Protein AF-A0A414LAX0-F1 (afdb_monomer_lite)

Foldseek 3Di:
DCDPLNVVLLVLQVCQAVQQDCPCVVVCVVPQVSQLLSLVLCVVLQQKDAQDPVPSSGSNRIHGNDDQQQAFQLSSCVSSVVDPVLQDQQDVVCCVVVVVVSVVSVVVSVVVSVVRNNHTSVNVD

Secondary structure (DSSP, 8-state):
---HHHHHHHHHHHHHHTT--GGGHHHHHTTHHHHHHHHHHHHHTTSEEES-SS-TTSGGGEEESS-GGG-BHHHHHHHHT---TTSSPPPHHHHHHHHHHHHHHHHHHHHHHHHHHHSBGGGG-

Structure (mmCIF, N/CA/C/O backbone):
data_AF-A0A414LAX0-F1
#
_entry.id   AF-A0A414LAX0-F1
#
loop_
_atom_site.group_PDB
_atom_site.id
_atom_site.type_symbol
_atom_site.label_atom_id
_atom_site.label_alt_id
_atom_site.label_comp_id
_atom_site.label_asym_id
_atom_site.label_entity_id
_atom_site.label_seq_id
_atom_site.pdbx_PDB_ins_code
_atom_site.Cartn_x
_atom_site.Cartn_y
_atom_site.Cartn_z
_atom_site.occupancy
_atom_site.B_iso_or_equiv
_atom_site.auth_seq_id
_atom_site.auth_comp_id
_atom_site.auth_asym_id
_atom_site.auth_atom_id
_atom_site.pdbx_PDB_model_num
ATOM 1 N N . MET A 1 1 ? 10.588 -7.550 -1.749 1.00 58.69 1 MET A N 1
ATOM 2 C CA . MET A 1 1 ? 10.995 -8.186 -0.475 1.00 58.69 1 MET A CA 1
ATOM 3 C C . MET A 1 1 ? 10.097 -7.607 0.605 1.00 58.69 1 MET A C 1
ATOM 5 O O . MET A 1 1 ? 9.865 -6.411 0.537 1.00 58.69 1 MET A O 1
ATOM 9 N N . LEU A 1 2 ? 9.549 -8.405 1.529 1.00 70.69 2 LEU A N 1
ATOM 10 C CA . LEU A 1 2 ? 8.736 -7.898 2.648 1.00 70.69 2 LEU A CA 1
ATOM 11 C C . LEU A 1 2 ? 9.648 -7.145 3.622 1.00 70.69 2 LEU A C 1
ATOM 13 O O . LEU A 1 2 ? 10.198 -7.739 4.546 1.00 70.69 2 LEU A O 1
ATOM 17 N N . THR A 1 3 ? 9.890 -5.865 3.359 1.00 83.75 3 THR A N 1
ATOM 18 C CA . THR A 1 3 ? 10.693 -5.020 4.245 1.00 83.75 3 THR A CA 1
ATOM 19 C C . THR A 1 3 ? 9.973 -4.826 5.584 1.00 83.75 3 THR A C 1
ATOM 21 O O . THR A 1 3 ? 8.758 -5.046 5.669 1.00 83.75 3 THR A O 1
ATOM 24 N N . PRO A 1 4 ? 10.678 -4.347 6.622 1.00 83.44 4 PRO A N 1
ATOM 25 C CA . PRO A 1 4 ? 10.033 -3.963 7.871 1.00 83.44 4 PRO A CA 1
ATOM 26 C C . PRO A 1 4 ? 8.890 -2.958 7.666 1.00 83.44 4 PRO A C 1
ATOM 28 O O . PRO A 1 4 ? 7.843 -3.108 8.283 1.00 83.44 4 PRO A O 1
ATOM 31 N N . LEU A 1 5 ? 9.039 -1.993 6.748 1.00 8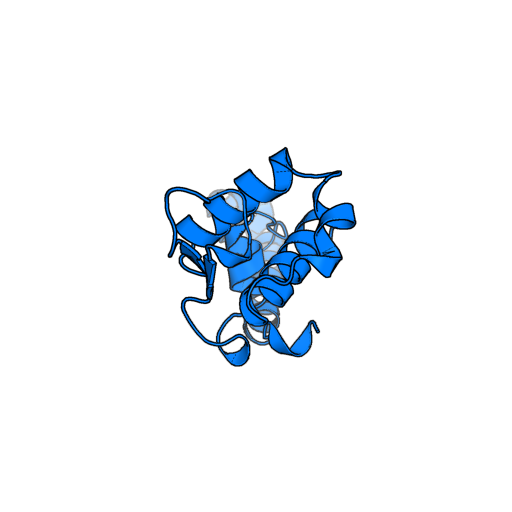5.31 5 LEU A N 1
ATOM 32 C CA . LEU A 1 5 ? 8.001 -1.000 6.456 1.00 85.31 5 LEU A CA 1
ATOM 33 C C . LEU A 1 5 ? 6.746 -1.651 5.861 1.00 85.31 5 LEU A C 1
ATOM 35 O O . LEU A 1 5 ? 5.634 -1.368 6.309 1.00 85.31 5 LEU A O 1
ATOM 39 N N . THR A 1 6 ? 6.926 -2.554 4.892 1.00 87.81 6 THR A N 1
ATOM 40 C CA . THR A 1 6 ? 5.816 -3.311 4.301 1.00 87.81 6 THR A CA 1
ATOM 41 C C . THR A 1 6 ? 5.113 -4.164 5.361 1.00 87.81 6 THR A C 1
ATOM 43 O O . THR A 1 6 ? 3.888 -4.148 5.442 1.00 87.81 6 THR A O 1
ATOM 46 N N . GLN A 1 7 ? 5.864 -4.864 6.216 1.00 86.50 7 GLN A N 1
ATOM 47 C CA . GLN A 1 7 ? 5.300 -5.677 7.303 1.00 86.50 7 GLN A CA 1
ATOM 48 C C . GLN A 1 7 ? 4.506 -4.828 8.306 1.00 86.50 7 GLN A C 1
ATOM 50 O O . GLN A 1 7 ? 3.400 -5.205 8.689 1.00 86.50 7 GLN A O 1
ATOM 55 N N . THR A 1 8 ? 5.023 -3.658 8.692 1.00 87.25 8 THR A N 1
ATOM 56 C CA . THR A 1 8 ? 4.303 -2.722 9.566 1.00 87.25 8 THR A CA 1
ATOM 57 C C . THR A 1 8 ? 3.010 -2.233 8.920 1.00 87.25 8 THR A C 1
ATOM 59 O O . THR A 1 8 ? 1.980 -2.192 9.585 1.00 87.25 8 THR A O 1
ATOM 62 N N . ALA A 1 9 ? 3.028 -1.898 7.628 1.00 90.56 9 ALA A N 1
ATOM 63 C CA . ALA A 1 9 ? 1.833 -1.445 6.921 1.00 90.56 9 ALA A CA 1
ATOM 64 C C . ALA A 1 9 ? 0.764 -2.550 6.814 1.00 90.56 9 ALA A C 1
ATOM 66 O O . ALA A 1 9 ? -0.416 -2.283 7.041 1.00 90.56 9 ALA A O 1
ATOM 67 N N . ILE A 1 10 ? 1.181 -3.794 6.545 1.00 90.69 10 ILE A N 1
ATOM 68 C CA . ILE A 1 10 ? 0.318 -4.987 6.569 1.00 90.69 10 ILE A CA 1
ATOM 69 C C . ILE A 1 10 ? -0.348 -5.122 7.945 1.00 90.69 10 ILE A C 1
ATOM 71 O O . ILE A 1 10 ? -1.570 -5.212 8.039 1.00 90.69 10 ILE A O 1
ATOM 75 N N . PHE A 1 11 ? 0.439 -5.048 9.017 1.00 88.31 11 PHE A N 1
ATOM 76 C CA . PHE A 1 11 ? -0.052 -5.180 10.386 1.00 88.31 11 PHE A CA 1
ATOM 77 C C . PHE A 1 11 ? -0.992 -4.037 10.810 1.00 88.31 11 PHE A C 1
ATOM 79 O O . PHE A 1 11 ? -1.996 -4.269 11.472 1.00 88.31 11 PHE A O 1
ATOM 86 N N . ILE A 1 12 ? -0.725 -2.797 10.388 1.00 90.38 12 ILE A N 1
ATOM 87 C CA . ILE A 1 12 ? -1.644 -1.666 10.604 1.00 90.38 12 ILE A CA 1
ATOM 88 C C . ILE A 1 12 ? -2.992 -1.926 9.923 1.00 90.38 12 ILE A C 1
ATOM 90 O O . ILE A 1 12 ? -4.040 -1.710 10.529 1.00 90.38 12 ILE A O 1
ATOM 94 N N . LEU A 1 13 ? -2.984 -2.388 8.669 1.00 92.62 13 LEU A N 1
ATOM 95 C CA . LEU A 1 13 ? -4.221 -2.669 7.942 1.00 92.62 13 LEU A CA 1
ATOM 96 C C . LEU A 1 13 ? -5.002 -3.838 8.554 1.00 92.62 13 LEU A C 1
ATOM 98 O O . LEU A 1 13 ? -6.229 -3.766 8.586 1.00 92.62 13 LEU A O 1
ATOM 102 N N . HIS A 1 14 ? -4.315 -4.864 9.069 1.00 90.94 14 HIS A N 1
ATOM 103 C CA . HIS A 1 14 ? -4.930 -5.944 9.848 1.00 90.94 14 HIS A CA 1
ATOM 104 C C . HIS A 1 14 ? -5.697 -5.398 11.049 1.00 90.94 14 HIS A C 1
ATOM 106 O O . HIS A 1 14 ? -6.877 -5.689 11.239 1.00 90.94 14 HIS A O 1
ATOM 112 N N . ASP A 1 15 ? -5.028 -4.577 11.855 1.00 89.94 15 ASP A N 1
ATOM 113 C CA . ASP A 1 15 ? -5.608 -4.070 13.087 1.00 89.94 15 ASP A CA 1
ATOM 114 C C . ASP A 1 15 ? -6.772 -3.130 12.782 1.00 89.94 15 ASP A C 1
ATOM 116 O O . ASP A 1 15 ? -7.830 -3.266 13.392 1.00 89.94 15 ASP A O 1
ATOM 120 N N . ILE A 1 16 ? -6.654 -2.261 11.771 1.00 92.38 16 ILE A N 1
ATOM 121 C CA . ILE A 1 16 ? -7.770 -1.429 11.289 1.00 92.38 16 ILE A CA 1
ATOM 122 C C . ILE A 1 16 ? -8.946 -2.297 10.809 1.00 92.38 16 ILE A C 1
ATOM 124 O O . ILE A 1 16 ? -10.098 -1.983 11.117 1.00 92.38 16 ILE A O 1
ATOM 128 N N . ALA A 1 17 ? -8.688 -3.392 10.085 1.00 91.94 17 ALA A N 1
ATOM 129 C CA . ALA A 1 17 ? -9.733 -4.316 9.637 1.00 91.94 17 ALA A CA 1
ATOM 130 C C . ALA A 1 17 ? -10.500 -4.945 10.813 1.00 91.94 17 ALA A C 1
ATOM 132 O O . ALA A 1 17 ? -11.711 -5.145 10.718 1.00 91.94 17 ALA A O 1
ATOM 133 N N . ASN A 1 18 ? -9.808 -5.184 11.929 1.00 89.12 18 ASN A N 1
ATOM 134 C CA . ASN A 1 18 ? -10.356 -5.739 13.167 1.00 89.12 18 ASN A CA 1
ATOM 135 C C . ASN A 1 18 ? -10.847 -4.671 14.169 1.00 89.12 18 ASN A C 1
ATOM 137 O O . ASN A 1 18 ? -11.144 -4.990 15.319 1.00 89.12 18 ASN A O 1
ATOM 141 N N . GLY A 1 19 ? -10.972 -3.405 13.753 1.00 85.12 19 GLY A N 1
ATOM 142 C CA . GLY A 1 19 ? -11.530 -2.324 14.578 1.00 85.12 19 GLY A CA 1
ATOM 143 C C . GLY A 1 19 ? -10.514 -1.536 15.414 1.00 85.12 19 GLY A C 1
ATOM 144 O O . GLY A 1 19 ? -10.913 -0.748 16.269 1.00 85.12 19 GLY A O 1
ATOM 145 N N . GLY A 1 20 ? -9.218 -1.713 15.161 1.00 75.69 20 GLY A N 1
ATOM 146 C CA . GLY A 1 20 ? -8.129 -0.960 15.781 1.00 75.69 20 GLY A CA 1
ATOM 147 C C . GLY A 1 20 ? -7.917 -1.317 17.248 1.00 75.69 20 GLY A C 1
ATOM 148 O O . GLY A 1 20 ? -7.841 -0.425 18.093 1.00 75.69 20 GLY A O 1
ATOM 149 N N . THR A 1 21 ? -7.871 -2.614 17.566 1.00 67.62 21 THR A N 1
ATOM 150 C CA . THR A 1 21 ? -7.764 -3.094 18.947 1.00 67.62 21 THR A CA 1
ATOM 151 C C . THR A 1 21 ? -6.479 -2.602 19.632 1.00 67.62 21 THR A C 1
ATOM 153 O O . THR A 1 21 ? -5.388 -2.762 19.085 1.00 67.62 21 THR A O 1
ATOM 156 N N . PRO A 1 22 ? -6.566 -2.061 20.860 1.00 57.59 22 PRO A N 1
ATOM 157 C CA . PRO A 1 22 ? -5.437 -1.465 21.580 1.00 57.59 22 PRO A CA 1
ATOM 158 C C . PRO A 1 22 ? -4.378 -2.470 22.082 1.00 57.59 22 PRO A C 1
ATOM 160 O O . PRO A 1 22 ? -3.387 -2.075 22.691 1.00 57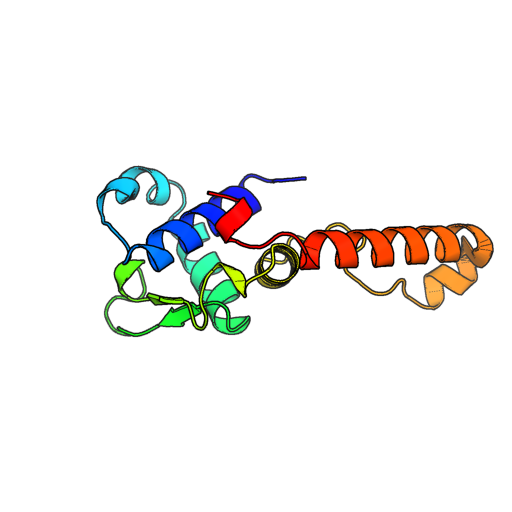.59 22 PRO A O 1
ATOM 163 N N . GLU A 1 23 ? -4.547 -3.770 21.848 1.00 56.22 23 GLU A N 1
ATOM 164 C CA . GLU A 1 23 ? -3.659 -4.806 22.396 1.00 56.22 23 GLU A CA 1
ATOM 165 C C . GLU A 1 23 ? -2.246 -4.776 21.779 1.00 56.22 23 GLU A C 1
ATOM 167 O O . GLU A 1 23 ? -1.272 -5.127 22.444 1.00 56.22 23 GLU A O 1
ATOM 172 N N . ASN A 1 24 ? -2.101 -4.230 20.565 1.00 57.03 24 ASN A N 1
ATOM 173 C CA . ASN A 1 24 ? -0.822 -4.132 19.851 1.00 57.03 24 ASN A CA 1
ATOM 174 C C . ASN A 1 24 ? -0.103 -2.775 19.997 1.00 57.03 24 ASN A C 1
ATOM 176 O O . ASN A 1 24 ? 0.978 -2.575 19.434 1.00 57.03 24 ASN A O 1
ATOM 180 N N . ILE A 1 25 ? -0.635 -1.850 20.813 1.00 55.00 25 ILE A N 1
ATOM 181 C CA . ILE A 1 25 ? -0.037 -0.529 21.116 1.00 55.00 25 ILE A CA 1
ATOM 182 C C . ILE A 1 25 ? 1.474 -0.570 21.450 1.00 55.00 25 ILE A C 1
ATOM 184 O O . ILE A 1 25 ? 2.187 0.347 21.025 1.00 55.00 25 ILE A O 1
ATOM 188 N N . PRO A 1 26 ? 2.022 -1.580 22.166 1.00 53.41 26 PRO A N 1
ATOM 189 C CA . PRO A 1 26 ? 3.455 -1.623 22.467 1.00 53.41 26 PRO A CA 1
ATOM 190 C C . PRO A 1 26 ? 4.333 -1.737 21.214 1.00 53.41 26 PRO A C 1
ATOM 192 O O . PRO A 1 26 ? 5.416 -1.155 21.177 1.00 53.41 26 PRO A O 1
ATOM 195 N N . MET A 1 27 ? 3.857 -2.440 20.180 1.00 56.78 27 MET A N 1
ATOM 196 C CA . MET A 1 27 ? 4.589 -2.655 18.929 1.00 56.78 27 MET A CA 1
ATOM 197 C C . MET A 1 27 ? 4.651 -1.369 18.089 1.00 56.78 27 MET A C 1
ATOM 199 O O . MET A 1 27 ? 5.673 -1.076 17.473 1.00 56.78 27 MET A O 1
ATOM 203 N N . TYR A 1 28 ? 3.597 -0.550 18.145 1.00 55.84 28 TYR A N 1
ATOM 204 C CA . TYR A 1 28 ? 3.506 0.731 17.436 1.00 55.84 28 TYR A CA 1
ATOM 205 C C . TYR A 1 28 ? 4.252 1.877 18.131 1.00 55.84 28 TYR A C 1
ATOM 207 O O . TYR A 1 28 ? 4.697 2.811 17.464 1.00 55.84 28 TYR A O 1
ATOM 215 N N . LYS A 1 29 ? 4.446 1.809 19.458 1.00 54.53 29 LYS A N 1
ATOM 216 C CA . LYS A 1 29 ? 5.133 2.858 20.236 1.00 54.53 29 LYS A CA 1
ATOM 217 C C . LYS A 1 29 ? 6.585 3.098 19.812 1.00 54.53 29 LYS A C 1
ATOM 219 O O . LYS A 1 29 ? 7.054 4.229 19.886 1.00 54.53 29 LYS A O 1
ATOM 224 N N . LEU A 1 30 ? 7.277 2.061 19.336 1.00 53.41 30 LEU A N 1
ATOM 225 C CA . LEU A 1 30 ? 8.646 2.168 18.812 1.00 53.41 30 LEU A CA 1
ATOM 226 C C . LEU A 1 30 ? 8.712 2.883 17.449 1.00 53.41 30 LEU A C 1
ATOM 228 O O . LEU A 1 30 ? 9.790 3.291 17.026 1.00 53.41 30 LEU A O 1
ATOM 232 N N . PHE A 1 31 ? 7.562 3.075 16.794 1.00 59.59 31 PHE A N 1
ATOM 233 C CA . PHE A 1 31 ? 7.444 3.567 15.424 1.00 59.59 31 PHE A CA 1
ATOM 234 C C . PHE A 1 31 ? 6.388 4.670 15.267 1.00 59.59 31 PHE A C 1
ATOM 236 O O . PHE A 1 31 ? 5.914 4.877 14.158 1.00 59.59 31 PHE A O 1
ATOM 243 N N . ILE A 1 32 ? 6.005 5.402 16.325 1.00 61.16 32 ILE A N 1
ATOM 244 C CA . ILE A 1 32 ? 4.903 6.397 16.282 1.00 61.16 32 ILE A CA 1
ATOM 245 C C . ILE A 1 32 ? 5.015 7.347 15.083 1.00 61.16 32 ILE A C 1
ATOM 247 O O . ILE A 1 32 ? 4.057 7.515 14.331 1.00 61.16 32 ILE A O 1
ATOM 251 N N . ASN A 1 33 ? 6.205 7.907 14.851 1.00 66.12 33 ASN A N 1
ATOM 252 C CA . ASN A 1 33 ? 6.435 8.812 13.722 1.00 66.12 33 ASN A CA 1
ATOM 253 C C . ASN A 1 33 ? 6.215 8.110 12.370 1.00 66.12 33 ASN A C 1
ATOM 255 O O . ASN A 1 33 ? 5.671 8.698 11.439 1.00 66.12 33 ASN A O 1
ATOM 259 N N . THR A 1 34 ? 6.595 6.836 12.280 1.00 77.06 34 THR A N 1
ATOM 260 C CA . THR A 1 34 ? 6.416 5.981 11.103 1.00 77.06 34 THR A CA 1
ATOM 261 C C . THR A 1 34 ? 4.949 5.589 10.906 1.00 77.06 34 THR A C 1
ATOM 263 O O . THR A 1 34 ? 4.481 5.544 9.773 1.00 77.06 34 THR A O 1
ATOM 266 N N . VAL A 1 35 ? 4.197 5.350 11.986 1.00 85.25 35 VAL A N 1
ATOM 267 C CA . VAL A 1 35 ? 2.770 4.989 11.946 1.00 85.25 35 VAL A CA 1
ATOM 268 C C . VAL A 1 35 ? 1.935 6.162 11.443 1.00 85.25 35 VAL A C 1
ATOM 270 O O . VAL A 1 35 ? 1.139 5.978 10.527 1.00 85.25 35 VAL A O 1
ATOM 273 N N . SER A 1 36 ? 2.148 7.373 11.962 1.00 86.56 36 SER A N 1
ATOM 274 C CA . SER A 1 36 ? 1.427 8.567 11.498 1.00 86.56 36 SER A CA 1
ATOM 275 C C . SER A 1 36 ? 1.695 8.864 10.019 1.00 86.56 36 SER A C 1
ATOM 277 O O . SER A 1 36 ? 0.774 9.200 9.270 1.00 86.56 36 SER A O 1
ATOM 279 N N . GLU A 1 37 ? 2.942 8.698 9.563 1.00 89.50 37 GLU A N 1
ATOM 280 C CA . GLU A 1 37 ? 3.283 8.842 8.145 1.00 89.50 37 GLU A CA 1
ATOM 281 C C . GLU A 1 37 ? 2.610 7.762 7.283 1.00 89.50 37 GLU A C 1
ATOM 283 O O . GLU A 1 37 ? 2.052 8.078 6.229 1.00 89.50 37 GLU A O 1
ATOM 288 N N . LEU A 1 38 ? 2.623 6.504 7.736 1.00 91.38 38 LEU A N 1
ATOM 289 C CA . LEU A 1 38 ? 1.958 5.391 7.060 1.00 91.38 38 LEU A CA 1
ATOM 290 C C . LEU A 1 38 ? 0.450 5.614 6.959 1.00 91.38 38 LEU A C 1
ATOM 292 O O . LEU A 1 38 ? -0.096 5.494 5.867 1.00 91.38 38 LEU A O 1
ATOM 296 N N . LEU A 1 39 ? -0.218 6.004 8.045 1.00 93.00 39 LEU A N 1
ATOM 297 C CA . LEU A 1 39 ? -1.648 6.320 8.040 1.00 93.00 39 LEU A CA 1
ATOM 298 C C . LEU A 1 39 ? -1.969 7.406 7.013 1.00 93.00 39 LEU A C 1
ATOM 300 O O . LEU A 1 39 ? -2.891 7.243 6.217 1.00 93.00 39 LEU A O 1
ATOM 304 N N . ARG A 1 40 ? -1.154 8.467 6.951 1.00 93.00 40 ARG A N 1
ATOM 305 C CA . ARG A 1 40 ? -1.316 9.524 5.946 1.00 93.00 40 ARG A CA 1
ATOM 306 C C . ARG A 1 40 ? -1.160 8.987 4.523 1.00 93.00 40 ARG A C 1
ATOM 308 O O . ARG A 1 40 ? -1.960 9.324 3.657 1.00 93.00 40 ARG A O 1
ATOM 315 N N . LYS A 1 41 ? -0.136 8.169 4.261 1.00 94.44 41 LYS A N 1
ATOM 316 C CA . LYS A 1 41 ? 0.098 7.559 2.940 1.00 94.44 41 LYS A CA 1
ATOM 317 C C . LYS A 1 41 ? -1.060 6.647 2.520 1.00 94.44 41 LYS A C 1
ATOM 319 O O . LYS A 1 41 ? -1.538 6.749 1.394 1.00 94.44 41 LYS A O 1
ATOM 324 N N . LEU A 1 42 ? -1.549 5.814 3.437 1.00 95.44 42 LEU A N 1
ATOM 325 C CA . LEU A 1 42 ? -2.676 4.907 3.211 1.00 95.44 42 LEU A CA 1
ATOM 326 C C . LEU A 1 42 ? -4.001 5.660 3.001 1.00 95.44 42 LEU A C 1
ATOM 328 O O . LEU A 1 42 ? -4.825 5.222 2.197 1.00 95.44 42 LEU A O 1
ATOM 332 N N . GLU A 1 43 ? -4.207 6.785 3.695 1.00 95.75 43 GLU A N 1
ATOM 333 C CA . GLU A 1 43 ? -5.370 7.666 3.509 1.00 95.75 43 GLU A CA 1
ATOM 334 C C . GLU A 1 43 ? -5.318 8.367 2.140 1.00 95.75 43 GLU A C 1
ATOM 336 O O . GLU A 1 43 ? -6.299 8.336 1.402 1.00 95.75 43 GLU A O 1
ATOM 341 N N . ILE A 1 44 ? -4.158 8.917 1.749 1.00 95.38 44 ILE A N 1
ATOM 342 C CA . ILE A 1 44 ? -3.946 9.534 0.423 1.00 95.38 44 ILE A CA 1
ATOM 343 C C . ILE A 1 44 ? -4.179 8.522 -0.708 1.00 95.38 44 ILE A C 1
ATOM 345 O O . ILE A 1 44 ? -4.759 8.869 -1.735 1.00 95.38 44 ILE A O 1
ATOM 349 N N . ALA A 1 45 ? -3.748 7.274 -0.520 1.00 94.38 45 ALA A N 1
ATOM 350 C CA . ALA A 1 45 ? -3.939 6.192 -1.482 1.00 94.38 45 ALA A CA 1
ATOM 351 C C . ALA A 1 45 ? -5.352 5.577 -1.460 1.00 94.38 45 ALA A C 1
ATOM 353 O O . ALA A 1 45 ? -5.599 4.589 -2.149 1.00 94.38 45 ALA A O 1
ATOM 354 N N . CYS A 1 46 ? -6.282 6.128 -0.671 1.00 96.00 46 CYS A N 1
ATOM 355 C CA . CYS A 1 46 ? -7.658 5.645 -0.555 1.00 96.00 46 CYS A CA 1
ATOM 356 C C . CYS A 1 46 ? -7.770 4.163 -0.136 1.00 96.00 46 CYS A C 1
ATOM 358 O O . CYS A 1 46 ? -8.722 3.474 -0.515 1.00 96.00 46 CYS A O 1
ATOM 360 N N . LEU A 1 47 ? -6.839 3.668 0.686 1.00 96.69 47 LEU A N 1
ATOM 361 C CA . LEU A 1 47 ? -6.942 2.337 1.297 1.00 96.69 47 LEU A CA 1
ATOM 362 C C . LEU A 1 47 ? -7.708 2.377 2.622 1.00 96.69 47 LEU A C 1
ATOM 364 O O . LEU A 1 47 ? -8.492 1.472 2.925 1.00 96.69 47 LEU A O 1
ATOM 368 N N . ILE A 1 48 ? -7.530 3.460 3.377 1.00 96.88 48 ILE A N 1
ATOM 369 C CA . ILE A 1 48 ? -8.222 3.723 4.640 1.00 96.88 48 ILE A CA 1
ATOM 370 C C . ILE A 1 48 ? -8.871 5.104 4.619 1.00 96.88 48 ILE A C 1
ATOM 372 O O . ILE A 1 48 ? -8.477 5.977 3.851 1.00 96.88 48 ILE A O 1
ATOM 376 N N . ARG A 1 49 ? -9.850 5.316 5.496 1.00 96.31 49 ARG A N 1
ATOM 377 C CA . ARG A 1 49 ? -10.452 6.627 5.759 1.00 96.31 49 ARG A CA 1
ATOM 378 C C . ARG A 1 49 ? -10.444 6.922 7.249 1.00 96.31 49 ARG A C 1
ATOM 380 O O . ARG A 1 49 ? -10.766 6.035 8.042 1.00 96.31 49 ARG A O 1
ATOM 387 N N . CYS A 1 50 ? -10.132 8.159 7.615 1.00 95.00 50 CYS A N 1
ATOM 388 C CA . CYS A 1 50 ? -10.282 8.639 8.981 1.00 95.00 50 CYS A CA 1
ATOM 389 C C . CYS A 1 50 ? -11.770 8.883 9.297 1.00 95.00 50 CYS A C 1
ATOM 391 O O . CYS A 1 50 ? -12.473 9.558 8.546 1.00 95.00 50 CYS A O 1
ATOM 393 N N . THR A 1 51 ? -12.264 8.307 10.391 1.00 93.31 51 THR A N 1
ATOM 394 C CA . THR A 1 51 ? -13.624 8.503 10.915 1.00 93.31 51 THR A CA 1
ATOM 395 C C . THR A 1 51 ? -13.676 9.391 12.154 1.00 93.31 51 THR A C 1
ATOM 397 O O . THR A 1 51 ? -14.744 9.913 12.455 1.00 93.31 51 THR A O 1
ATOM 400 N N . ASP A 1 52 ? -12.554 9.571 12.851 1.00 91.00 52 ASP A N 1
ATOM 401 C CA . ASP A 1 52 ? -12.425 10.473 13.998 1.00 91.00 52 ASP A CA 1
ATOM 402 C C . ASP A 1 52 ? -11.199 11.373 13.802 1.00 91.00 52 ASP A C 1
ATOM 404 O O . ASP A 1 52 ? -10.048 10.946 13.920 1.00 91.00 52 ASP A O 1
ATOM 408 N N . THR A 1 53 ? -11.462 12.634 13.459 1.00 86.88 53 THR A N 1
ATOM 409 C CA . THR A 1 53 ? -10.420 13.617 13.163 1.00 86.88 53 THR A CA 1
ATOM 410 C C . THR A 1 53 ? -9.722 14.162 14.401 1.00 86.88 53 THR A C 1
ATOM 412 O O . THR A 1 53 ? -8.638 14.723 14.258 1.00 86.88 53 THR A O 1
ATOM 415 N N . GLU A 1 54 ? -10.323 14.025 15.585 1.00 87.00 54 GLU A N 1
ATOM 416 C CA . GLU A 1 54 ? -9.731 14.483 16.844 1.00 87.00 54 GLU A CA 1
ATOM 417 C C . GLU A 1 54 ? -8.690 13.476 17.348 1.00 87.00 54 GLU A C 1
ATOM 419 O O . GLU A 1 54 ? -7.659 13.870 17.886 1.00 87.00 54 GLU A O 1
ATOM 424 N N . ASN A 1 55 ? -8.899 12.184 17.073 1.00 84.69 55 ASN A N 1
ATOM 425 C CA . ASN A 1 55 ? -8.029 11.095 17.521 1.00 84.69 55 ASN A CA 1
ATOM 426 C C . ASN A 1 55 ? -7.255 10.419 16.373 1.00 84.69 55 ASN A C 1
ATOM 428 O O . ASN A 1 55 ? -7.146 9.193 16.324 1.00 84.69 55 ASN A O 1
ATOM 432 N N . ARG A 1 56 ? -6.682 11.199 15.446 1.00 85.50 56 ARG A N 1
ATOM 433 C CA . ARG A 1 56 ? -5.966 10.692 14.248 1.00 85.50 56 ARG A CA 1
ATOM 434 C C . ARG A 1 56 ? -4.756 9.793 14.523 1.00 85.50 56 ARG A C 1
ATOM 436 O O . ARG A 1 56 ? -4.278 9.149 13.591 1.00 85.50 56 ARG A O 1
ATOM 443 N N . GLU A 1 57 ? -4.254 9.762 15.752 1.00 80.88 57 GLU A N 1
ATOM 444 C CA . GLU A 1 57 ? -3.135 8.898 16.151 1.00 80.88 57 GLU A CA 1
ATOM 445 C C . GLU A 1 57 ? -3.572 7.462 16.480 1.00 80.88 57 GLU A C 1
ATOM 447 O O . GLU A 1 57 ? -2.742 6.554 16.518 1.00 80.88 57 GLU A O 1
ATOM 452 N N . LEU A 1 58 ? -4.870 7.233 16.704 1.00 84.75 58 LEU A N 1
ATOM 453 C CA . LEU A 1 58 ? -5.404 5.914 17.023 1.00 84.75 58 LEU A CA 1
ATOM 454 C C . LEU A 1 58 ? -5.799 5.167 15.748 1.00 84.75 58 LEU A C 1
ATOM 456 O O . LEU A 1 58 ? -6.501 5.702 14.892 1.00 84.75 58 LEU A O 1
ATOM 460 N N . LEU A 1 59 ? -5.423 3.889 15.652 1.00 88.00 59 LEU A N 1
ATOM 461 C CA . LEU A 1 59 ? -5.836 3.029 14.535 1.00 88.00 59 LEU A CA 1
ATOM 462 C C . LEU A 1 59 ? -7.357 2.823 14.494 1.00 88.00 59 LEU A C 1
ATOM 464 O O . LEU A 1 59 ? -7.935 2.732 13.414 1.00 88.00 59 LEU A O 1
ATOM 468 N N . SER A 1 60 ? -8.014 2.813 1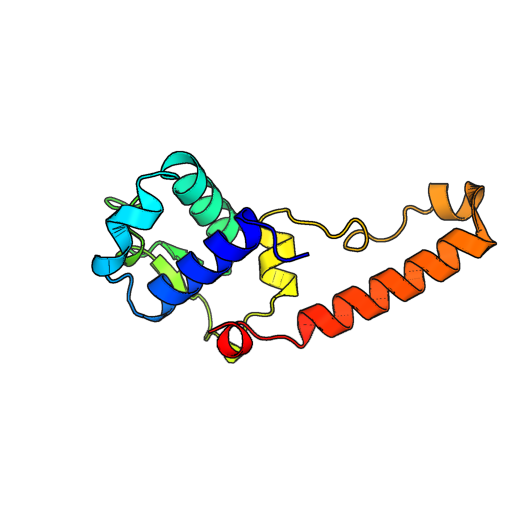5.657 1.00 89.25 60 SER A N 1
ATOM 469 C CA . SER A 1 60 ? -9.476 2.717 15.785 1.00 89.25 60 SER A CA 1
ATOM 470 C C . SER A 1 60 ? -10.224 3.904 15.166 1.00 89.25 60 SER A C 1
ATOM 472 O O . SER A 1 60 ? -11.407 3.786 14.846 1.00 89.25 60 SER A O 1
ATOM 474 N N . SER A 1 61 ? -9.537 5.028 14.941 1.00 91.94 61 SER A N 1
ATOM 475 C CA . SER A 1 61 ? -10.072 6.200 14.245 1.00 91.94 61 SER A CA 1
ATOM 476 C C . SER A 1 61 ? -10.113 6.031 12.730 1.00 91.94 61 SER A C 1
ATOM 478 O O . SER A 1 61 ? -10.552 6.949 12.039 1.00 91.94 61 SER A O 1
ATOM 480 N N . TYR A 1 62 ? -9.657 4.898 12.193 1.00 94.31 62 TYR A N 1
ATOM 481 C CA . TYR A 1 62 ? -9.661 4.610 10.764 1.00 94.31 62 TYR A CA 1
ATOM 482 C C . TYR A 1 62 ? -10.513 3.388 10.444 1.00 94.31 62 TYR A C 1
ATOM 484 O O . TYR A 1 62 ? -10.730 2.498 11.263 1.00 94.31 62 TYR A O 1
ATOM 492 N N . LYS A 1 63 ? -10.987 3.334 9.200 1.00 95.56 63 LYS A N 1
ATOM 493 C CA . LYS A 1 63 ? -11.629 2.153 8.617 1.00 95.56 63 LYS A CA 1
ATOM 494 C C . LYS A 1 63 ? -11.073 1.895 7.232 1.00 95.56 63 LYS A C 1
ATOM 496 O O . LYS A 1 63 ? -10.767 2.844 6.510 1.00 95.56 63 LYS A O 1
ATOM 501 N N . LEU A 1 64 ? -11.013 0.627 6.834 1.00 96.06 64 LEU A N 1
ATOM 502 C CA . LEU A 1 64 ? -10.756 0.287 5.439 1.00 96.06 64 LEU A CA 1
ATOM 503 C C . LEU A 1 64 ? -11.861 0.874 4.549 1.00 96.06 64 LEU A C 1
ATOM 505 O O . LEU A 1 64 ? -13.042 0.846 4.906 1.00 96.06 64 LEU A O 1
ATOM 509 N N . ILE A 1 65 ? -11.482 1.400 3.384 1.00 96.69 65 ILE A N 1
ATOM 510 C CA . ILE A 1 65 ? -12.449 1.929 2.407 1.00 96.69 65 ILE A CA 1
ATOM 511 C C . ILE A 1 65 ? -13.223 0.796 1.721 1.00 96.69 65 ILE A C 1
ATOM 513 O O . ILE A 1 65 ? -14.384 0.972 1.349 1.00 96.69 65 ILE A O 1
ATOM 517 N N . ARG A 1 66 ? -12.602 -0.379 1.603 1.00 95.75 66 ARG A N 1
ATOM 518 C CA . ARG A 1 66 ? -13.177 -1.600 1.031 1.00 95.75 66 ARG A CA 1
ATOM 519 C C . ARG A 1 66 ? -12.670 -2.834 1.791 1.00 95.75 66 ARG A C 1
ATOM 521 O O . ARG A 1 66 ? -11.661 -2.731 2.487 1.00 95.75 66 ARG A O 1
ATOM 528 N N . PRO A 1 67 ? -13.340 -3.992 1.685 1.00 94.50 67 PRO A N 1
ATOM 529 C CA . PRO A 1 67 ? -12.918 -5.212 2.369 1.00 94.50 67 PRO A CA 1
ATOM 530 C C . PRO A 1 67 ? -11.502 -5.667 1.987 1.00 94.50 67 PRO A C 1
ATOM 532 O O . PRO A 1 67 ? -11.072 -5.476 0.850 1.00 94.50 67 PRO A O 1
ATOM 535 N N . CYS A 1 68 ? -10.819 -6.364 2.898 1.00 93.75 68 CYS A N 1
ATOM 536 C CA . CYS A 1 68 ? -9.456 -6.873 2.702 1.00 93.75 68 CYS A CA 1
ATOM 537 C C . CYS A 1 68 ? -9.274 -7.716 1.426 1.00 93.75 68 CYS A C 1
ATOM 539 O O . CYS A 1 68 ? -8.265 -7.586 0.742 1.00 93.75 68 CYS A O 1
ATOM 541 N N . HIS A 1 69 ? -10.265 -8.528 1.039 1.00 94.31 69 HIS A N 1
ATOM 542 C CA . HIS A 1 69 ? -10.210 -9.330 -0.193 1.00 94.31 69 HIS A CA 1
ATOM 543 C C . HIS A 1 69 ? -10.207 -8.493 -1.491 1.00 94.31 69 HIS A C 1
ATOM 545 O O . HIS A 1 69 ? -10.005 -9.037 -2.573 1.00 94.31 69 HIS A O 1
ATOM 551 N N . GLN A 1 70 ? -10.446 -7.180 -1.404 1.00 95.88 70 GLN A N 1
ATOM 552 C CA . GLN A 1 70 ? -10.413 -6.245 -2.534 1.00 95.88 70 GLN A CA 1
ATOM 553 C C . GLN A 1 70 ? -9.193 -5.319 -2.521 1.00 95.88 70 GLN A C 1
ATOM 555 O O . GLN A 1 70 ? -9.046 -4.517 -3.439 1.00 95.88 70 GLN A O 1
ATOM 560 N N . ILE A 1 71 ? -8.349 -5.394 -1.490 1.00 96.25 71 ILE A N 1
ATOM 561 C CA . ILE A 1 71 ? -7.108 -4.625 -1.391 1.00 96.25 71 ILE A CA 1
ATOM 562 C C . ILE A 1 71 ? -5.970 -5.565 -1.761 1.00 96.25 71 ILE A C 1
ATOM 564 O O . ILE A 1 71 ? -5.794 -6.602 -1.123 1.00 96.25 71 ILE A O 1
ATOM 568 N N . SER A 1 72 ? -5.218 -5.222 -2.799 1.00 95.25 72 SER A N 1
ATOM 569 C CA . SER A 1 72 ? -4.055 -6.001 -3.216 1.00 95.25 72 SER A CA 1
ATOM 570 C C . SER A 1 72 ? -2.774 -5.570 -2.504 1.00 95.25 72 SER A C 1
ATOM 572 O O . SER A 1 72 ? -2.634 -4.425 -2.063 1.00 95.25 72 SER A O 1
ATOM 574 N N . LEU A 1 73 ? -1.798 -6.477 -2.448 1.00 93.81 73 LEU A N 1
ATOM 575 C CA . LEU A 1 73 ? -0.448 -6.159 -1.990 1.00 93.81 73 LEU A CA 1
ATOM 576 C C . LEU A 1 73 ? 0.207 -5.096 -2.887 1.00 93.81 73 LEU A C 1
ATOM 578 O O . LEU A 1 73 ? 0.940 -4.250 -2.380 1.00 93.81 73 LEU A O 1
ATOM 582 N N . LEU A 1 74 ? -0.080 -5.094 -4.195 1.00 93.00 74 LEU A N 1
ATOM 583 C CA . LEU A 1 74 ? 0.408 -4.055 -5.108 1.00 93.00 74 LEU A CA 1
ATOM 584 C C . LEU A 1 74 ? -0.024 -2.654 -4.659 1.00 93.00 74 LEU A C 1
ATOM 586 O O . LEU A 1 74 ? 0.819 -1.770 -4.539 1.00 93.00 74 LEU A O 1
ATOM 590 N N . GLU A 1 75 ? -1.313 -2.464 -4.377 1.00 93.44 75 GLU A N 1
ATOM 591 C CA . GLU A 1 75 ? -1.852 -1.161 -3.969 1.00 93.44 75 GLU A CA 1
ATOM 592 C C . GLU A 1 75 ? -1.251 -0.689 -2.640 1.00 93.44 75 GLU A C 1
ATOM 594 O O . GLU A 1 75 ? -0.971 0.496 -2.472 1.00 93.44 75 GLU A O 1
ATOM 599 N N . LEU A 1 76 ? -0.997 -1.613 -1.709 1.00 93.38 76 LEU A N 1
ATOM 600 C CA . LEU A 1 76 ? -0.303 -1.308 -0.459 1.00 93.38 76 LEU A CA 1
ATOM 601 C C . LEU A 1 76 ? 1.133 -0.825 -0.702 1.00 93.38 76 LEU A C 1
ATOM 603 O O . LEU A 1 76 ? 1.543 0.195 -0.149 1.00 93.38 76 LEU A O 1
ATOM 607 N N . LEU A 1 77 ? 1.891 -1.551 -1.525 1.00 91.56 77 LEU A N 1
ATOM 608 C CA . LEU A 1 77 ? 3.281 -1.225 -1.845 1.00 91.56 77 LEU A CA 1
ATOM 609 C C . LEU A 1 77 ? 3.396 0.128 -2.561 1.00 91.56 77 LEU A C 1
ATOM 611 O O . LEU A 1 77 ? 4.239 0.950 -2.194 1.00 91.56 77 LEU A O 1
ATOM 615 N N . GLU A 1 78 ? 2.509 0.389 -3.526 1.00 90.00 78 GLU A N 1
ATOM 616 C CA . GLU A 1 78 ? 2.407 1.680 -4.215 1.00 90.00 78 GLU A CA 1
ATOM 617 C C . GLU A 1 78 ? 2.055 2.812 -3.229 1.00 90.00 78 GLU A C 1
ATOM 619 O O . GLU A 1 78 ? 2.675 3.875 -3.273 1.00 90.00 78 GLU A O 1
ATOM 624 N N . ALA A 1 79 ? 1.140 2.575 -2.280 1.00 92.31 79 ALA A N 1
ATOM 625 C CA . ALA A 1 79 ? 0.742 3.567 -1.279 1.00 92.31 79 ALA A CA 1
ATOM 626 C C . ALA A 1 79 ? 1.891 3.982 -0.347 1.00 92.31 79 ALA A C 1
ATOM 628 O O . ALA A 1 79 ? 2.079 5.169 -0.073 1.00 92.31 79 ALA A O 1
ATOM 629 N N . ILE A 1 80 ? 2.673 3.022 0.156 1.00 90.38 80 ILE A N 1
ATOM 630 C CA . ILE A 1 80 ? 3.751 3.310 1.119 1.00 90.38 80 ILE A CA 1
ATOM 631 C C . ILE A 1 80 ? 5.039 3.812 0.451 1.00 90.38 80 ILE A C 1
ATOM 633 O O . ILE A 1 80 ? 5.952 4.285 1.137 1.00 90.38 80 ILE A O 1
ATOM 637 N N . GLY A 1 81 ? 5.084 3.774 -0.883 1.00 84.75 81 GLY A N 1
ATOM 638 C CA . GLY A 1 81 ? 6.244 4.145 -1.682 1.00 84.75 81 GLY A CA 1
ATOM 639 C C . GLY A 1 81 ? 7.335 3.074 -1.697 1.00 84.75 81 GLY A C 1
ATOM 640 O O . GLY A 1 81 ? 8.453 3.352 -2.134 1.00 84.75 81 GLY A O 1
ATOM 641 N N . GLU A 1 82 ? 7.023 1.856 -1.248 1.00 77.88 82 GLU A N 1
ATOM 642 C CA . GLU A 1 82 ? 7.894 0.693 -1.390 1.00 77.88 82 GLU A CA 1
ATOM 643 C C . GLU A 1 82 ? 7.735 0.136 -2.794 1.00 77.88 82 GLU A C 1
ATOM 645 O O . GLU A 1 82 ? 7.029 -0.833 -3.077 1.00 77.88 82 GLU A O 1
ATOM 650 N N . HIS A 1 83 ? 8.413 0.802 -3.710 1.00 63.59 83 HIS A N 1
ATOM 651 C CA . HIS A 1 83 ? 8.552 0.312 -5.054 1.00 63.59 83 HIS A CA 1
ATOM 652 C C . HIS A 1 83 ? 9.583 -0.814 -4.982 1.00 63.59 83 HIS A C 1
ATOM 654 O O . HIS A 1 83 ? 10.751 -0.599 -4.665 1.00 63.59 83 HIS A O 1
ATOM 660 N N . LEU A 1 84 ? 9.186 -2.037 -5.337 1.00 58.31 84 LEU A N 1
ATOM 661 C CA . LEU A 1 84 ? 10.132 -2.827 -6.119 1.00 58.31 84 LEU A CA 1
ATOM 662 C C . LEU A 1 84 ? 10.509 -1.897 -7.276 1.00 58.31 84 LEU A C 1
ATOM 664 O O . LEU A 1 84 ? 9.584 -1.396 -7.903 1.00 58.31 84 LEU A O 1
ATOM 668 N N . ASP A 1 85 ? 11.786 -1.637 -7.572 1.00 58.44 85 ASP A N 1
ATOM 669 C CA . ASP A 1 85 ? 12.229 -0.774 -8.701 1.00 58.44 85 ASP A CA 1
ATOM 670 C C . ASP A 1 85 ? 11.621 -1.168 -10.069 1.00 58.44 85 ASP A C 1
ATOM 672 O O . ASP A 1 85 ? 11.815 -0.528 -11.098 1.00 58.44 85 ASP A O 1
ATOM 676 N N . CYS A 1 86 ? 10.860 -2.254 -10.078 1.00 51.91 86 CYS A N 1
ATOM 677 C CA . CYS A 1 86 ? 9.901 -2.626 -11.085 1.00 51.91 86 CYS A CA 1
ATOM 678 C C . CYS A 1 86 ? 8.700 -1.658 -11.170 1.00 51.91 86 CYS A C 1
ATOM 680 O O . CYS A 1 86 ? 8.421 -1.205 -12.255 1.00 51.91 86 CYS A O 1
ATOM 682 N N . ASN A 1 87 ? 8.016 -1.235 -10.107 1.00 50.84 87 ASN A N 1
ATOM 683 C CA . ASN A 1 87 ? 6.660 -0.649 -10.149 1.00 50.84 87 ASN A CA 1
ATOM 684 C C . ASN A 1 87 ? 6.460 0.653 -10.965 1.00 50.84 87 ASN A C 1
ATOM 686 O O . ASN A 1 87 ? 5.320 1.082 -11.143 1.00 50.84 87 ASN A O 1
ATOM 690 N N . HIS A 1 88 ? 7.513 1.260 -11.516 1.00 53.84 88 HIS A N 1
ATOM 691 C CA . HIS A 1 88 ? 7.402 2.344 -12.491 1.00 53.84 88 HIS A CA 1
ATOM 692 C C . HIS A 1 88 ? 7.527 1.827 -13.933 1.00 53.84 88 HIS A C 1
ATOM 694 O O . HIS A 1 88 ? 8.351 0.951 -14.212 1.00 53.84 88 HIS A O 1
ATOM 700 N N . PRO A 1 89 ? 6.757 2.370 -14.897 1.00 54.91 89 PRO A N 1
ATOM 701 C CA . PRO A 1 89 ? 7.029 2.097 -16.298 1.00 54.91 89 PRO A CA 1
ATOM 702 C C . PRO A 1 89 ? 8.481 2.481 -16.592 1.00 54.91 89 PRO A C 1
ATOM 704 O O . PRO A 1 89 ? 8.920 3.584 -16.262 1.00 54.91 89 PRO A O 1
ATOM 707 N N . THR A 1 90 ? 9.237 1.551 -17.179 1.00 59.66 90 THR A N 1
ATOM 708 C CA . THR A 1 90 ? 10.611 1.803 -17.613 1.00 59.66 90 THR A CA 1
ATOM 709 C C . THR A 1 90 ? 10.611 3.070 -18.467 1.00 59.66 90 THR A C 1
ATOM 711 O O . THR A 1 90 ? 9.894 3.139 -19.464 1.00 59.66 90 THR A O 1
ATOM 714 N N . GLN A 1 91 ? 11.362 4.094 -18.061 1.00 64.19 91 GLN A N 1
ATOM 715 C CA . GLN A 1 91 ? 11.390 5.356 -18.798 1.00 64.19 91 GLN A CA 1
ATOM 716 C C . GLN A 1 91 ? 11.879 5.118 -20.233 1.00 64.19 91 GLN A C 1
ATOM 718 O O . GLN A 1 91 ? 12.816 4.349 -20.452 1.00 64.19 91 GLN A O 1
ATOM 723 N N . GLU A 1 92 ? 11.295 5.807 -21.217 1.00 61.06 92 GLU A N 1
ATOM 724 C CA . GLU A 1 92 ? 11.681 5.676 -22.634 1.00 61.06 92 GLU A CA 1
ATOM 725 C C . GLU A 1 92 ? 13.185 5.919 -22.866 1.00 61.06 92 GLU A C 1
ATOM 727 O O . GLU A 1 92 ? 13.812 5.259 -23.696 1.00 61.06 92 GLU A O 1
ATOM 732 N N . ALA A 1 93 ? 13.809 6.781 -22.057 1.00 63.75 93 ALA A N 1
ATOM 733 C CA . ALA A 1 93 ? 15.252 7.024 -22.078 1.00 63.75 93 ALA A CA 1
ATOM 734 C C . ALA A 1 93 ? 16.099 5.770 -21.746 1.00 63.75 93 ALA A C 1
ATOM 736 O O . ALA A 1 93 ? 17.197 5.594 -22.285 1.00 63.75 93 ALA A O 1
ATOM 737 N N . LEU A 1 94 ? 15.589 4.862 -20.905 1.00 62.00 94 LEU A N 1
ATOM 738 C CA . LEU A 1 94 ? 16.230 3.575 -20.603 1.00 62.00 94 LEU A CA 1
ATOM 739 C C . LEU A 1 94 ? 16.039 2.564 -21.742 1.00 62.00 94 LEU A C 1
ATOM 741 O O . LEU A 1 94 ? 16.959 1.803 -22.046 1.00 62.00 94 LEU A O 1
ATOM 745 N N . TYR A 1 95 ? 14.896 2.598 -22.436 1.00 62.47 95 TYR A N 1
ATOM 746 C CA . TYR A 1 95 ? 14.698 1.825 -23.669 1.00 62.47 95 TYR A CA 1
ATOM 747 C C . TYR A 1 95 ? 15.664 2.251 -24.780 1.00 62.47 95 TYR A C 1
ATOM 749 O O . TYR A 1 95 ? 16.153 1.404 -25.532 1.00 62.47 95 TYR A O 1
ATOM 757 N N . ALA A 1 96 ? 15.990 3.543 -24.866 1.00 62.88 96 ALA A N 1
ATOM 758 C CA . ALA A 1 96 ? 16.943 4.057 -25.845 1.00 62.88 96 ALA A CA 1
ATOM 759 C C . ALA A 1 96 ? 18.388 3.596 -25.575 1.00 62.88 96 ALA A C 1
ATOM 761 O O . ALA A 1 96 ? 19.113 3.277 -26.517 1.00 62.88 96 ALA A O 1
ATOM 762 N N . SER A 1 97 ? 18.793 3.518 -24.303 1.00 69.19 97 SER A N 1
ATOM 763 C CA . SER A 1 97 ? 20.167 3.197 -23.883 1.00 69.19 97 SER A CA 1
ATOM 764 C C . SER A 1 97 ? 20.433 1.696 -23.702 1.00 69.19 97 SER A C 1
ATOM 766 O O . SER A 1 97 ? 21.529 1.233 -24.005 1.00 69.19 97 SER A O 1
ATOM 768 N N . TYR A 1 98 ? 19.432 0.914 -23.282 1.00 68.25 98 TYR A N 1
ATOM 769 C CA . TYR A 1 98 ? 19.585 -0.510 -22.950 1.00 68.25 98 TYR A CA 1
ATOM 770 C C . TYR A 1 98 ? 18.584 -1.422 -23.675 1.00 68.25 98 TYR A C 1
ATOM 772 O O . TYR A 1 98 ? 18.284 -2.508 -23.183 1.00 68.25 98 TYR A O 1
ATOM 780 N N . ARG A 1 99 ? 18.073 -0.992 -24.839 1.00 70.50 99 ARG A N 1
ATOM 781 C CA . ARG A 1 99 ? 17.060 -1.624 -25.721 1.00 70.50 99 ARG A CA 1
ATOM 782 C C . ARG A 1 99 ? 16.663 -3.073 -25.380 1.00 70.50 99 ARG A C 1
ATOM 784 O O . ARG A 1 99 ? 15.538 -3.317 -24.952 1.00 70.50 99 ARG A O 1
ATOM 791 N N . ASN A 1 100 ? 17.577 -4.038 -25.523 1.00 75.50 100 ASN A N 1
ATOM 792 C CA . ASN A 1 100 ? 17.285 -5.461 -25.282 1.00 75.50 100 ASN A CA 1
ATOM 793 C C . ASN A 1 100 ? 17.044 -5.812 -23.802 1.00 75.50 100 ASN A C 1
ATOM 795 O O . ASN A 1 100 ? 16.201 -6.658 -23.505 1.00 75.50 100 ASN A O 1
ATOM 799 N N . ALA A 1 101 ? 17.783 -5.200 -22.876 1.00 80.19 101 ALA A N 1
ATOM 800 C CA . ALA A 1 101 ? 17.597 -5.392 -21.441 1.00 80.19 101 ALA A CA 1
ATOM 801 C C . ALA A 1 101 ? 16.359 -4.640 -20.933 1.00 80.19 101 ALA A C 1
ATOM 803 O O . ALA A 1 101 ? 15.601 -5.203 -20.149 1.00 80.19 101 ALA A O 1
ATOM 804 N N . ALA A 1 102 ? 16.100 -3.429 -21.438 1.00 76.06 102 ALA A N 1
ATOM 805 C CA . ALA A 1 102 ? 14.931 -2.630 -21.072 1.00 76.06 102 ALA A CA 1
ATOM 806 C C . ALA A 1 102 ? 13.611 -3.358 -21.379 1.00 76.06 102 ALA A C 1
ATOM 808 O O . ALA A 1 102 ? 12.745 -3.434 -20.515 1.00 76.06 102 ALA A O 1
ATOM 809 N N . ASN A 1 103 ? 13.497 -4.000 -22.550 1.00 76.19 103 ASN A N 1
ATOM 810 C CA . ASN A 1 103 ? 12.333 -4.827 -22.890 1.00 76.19 103 ASN A CA 1
ATOM 811 C C . ASN A 1 103 ? 12.129 -5.987 -21.903 1.00 76.19 103 ASN A C 1
ATOM 813 O O . ASN A 1 103 ? 11.015 -6.224 -21.442 1.00 76.19 103 ASN A O 1
ATOM 817 N N . LYS A 1 104 ? 13.202 -6.707 -21.550 1.00 83.56 104 LYS A N 1
ATOM 818 C CA . LYS A 1 104 ? 13.127 -7.828 -20.597 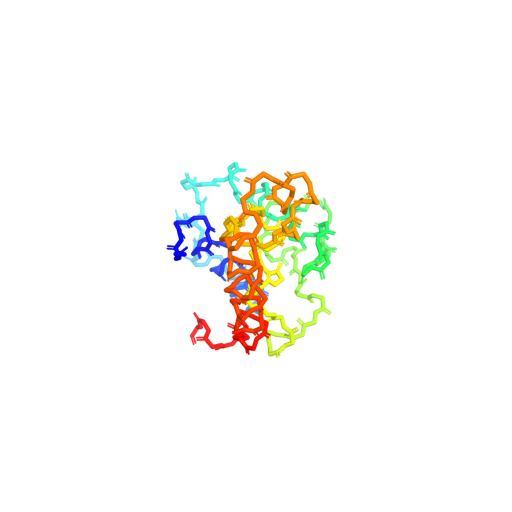1.00 83.56 104 LYS A CA 1
ATOM 819 C C . LYS A 1 104 ? 12.748 -7.352 -19.194 1.00 83.56 104 LYS A C 1
ATOM 821 O O . LYS A 1 104 ? 11.911 -7.977 -18.552 1.00 83.56 104 LYS A O 1
ATOM 826 N N . LEU A 1 105 ? 13.326 -6.240 -18.744 1.00 80.06 105 LEU A N 1
ATOM 827 C CA . LEU A 1 105 ? 12.994 -5.615 -17.464 1.00 80.06 105 LEU A CA 1
ATOM 828 C C . LEU A 1 105 ? 11.543 -5.124 -17.437 1.00 80.06 105 LEU A C 1
ATOM 830 O O . LEU A 1 105 ? 10.864 -5.326 -16.437 1.00 80.06 105 LEU A O 1
ATOM 834 N N . GLY A 1 106 ? 11.039 -4.573 -18.544 1.00 79.12 106 GLY A N 1
ATOM 835 C CA . GLY A 1 106 ? 9.635 -4.188 -18.692 1.00 79.12 106 GLY A CA 1
ATOM 836 C C . GLY A 1 106 ? 8.678 -5.374 -18.545 1.00 79.12 106 GLY A C 1
ATOM 837 O O . GLY A 1 106 ? 7.685 -5.273 -17.827 1.00 79.12 106 GLY A O 1
ATOM 838 N N . VAL A 1 107 ? 9.002 -6.526 -19.148 1.00 83.25 107 VAL A N 1
ATOM 839 C CA . VAL A 1 107 ? 8.218 -7.765 -18.983 1.00 83.25 107 VAL A CA 1
ATOM 840 C C . VAL A 1 107 ? 8.264 -8.267 -17.539 1.00 83.25 107 VAL A C 1
ATOM 842 O O . VAL A 1 107 ? 7.218 -8.577 -16.975 1.00 83.25 107 VAL A O 1
ATOM 845 N N . ILE A 1 108 ? 9.449 -8.323 -16.920 1.00 84.94 108 ILE A N 1
ATOM 846 C CA . ILE A 1 108 ? 9.605 -8.756 -15.519 1.00 84.94 108 ILE A CA 1
ATOM 847 C C . ILE A 1 108 ? 8.794 -7.854 -14.590 1.00 84.94 108 ILE A C 1
ATOM 849 O O . ILE A 1 108 ? 8.075 -8.347 -13.722 1.00 84.94 108 ILE A O 1
ATOM 853 N N . ASN A 1 109 ? 8.873 -6.542 -14.801 1.00 82.38 109 ASN A N 1
ATOM 854 C CA . ASN A 1 109 ? 8.092 -5.576 -14.054 1.00 82.38 109 ASN A CA 1
ATOM 855 C C . ASN A 1 109 ? 6.587 -5.829 -14.203 1.00 82.38 109 ASN A C 1
ATOM 857 O O . ASN A 1 109 ? 5.884 -5.995 -13.208 1.00 82.38 109 ASN A O 1
ATOM 861 N N . HIS A 1 110 ? 6.102 -5.911 -15.443 1.00 84.12 110 HIS A N 1
ATOM 862 C CA . HIS A 1 110 ? 4.689 -6.148 -15.708 1.00 84.12 110 HIS A CA 1
ATOM 863 C C . HIS A 1 110 ? 4.191 -7.425 -15.019 1.00 84.12 110 HIS A C 1
ATOM 865 O O . HIS A 1 110 ? 3.207 -7.374 -14.285 1.00 84.12 110 HIS A O 1
ATOM 871 N N . MET A 1 111 ? 4.913 -8.538 -15.178 1.00 89.19 111 MET A N 1
ATOM 872 C CA . MET A 1 111 ? 4.581 -9.808 -14.526 1.00 89.19 111 MET A CA 1
ATOM 873 C C . MET A 1 111 ? 4.573 -9.675 -12.999 1.00 89.19 111 MET A C 1
ATOM 875 O O . MET A 1 111 ? 3.659 -10.168 -12.345 1.00 89.19 111 MET A O 1
ATOM 879 N N . THR A 1 112 ? 5.551 -8.968 -12.427 1.00 87.88 112 THR A N 1
ATOM 880 C CA . THR A 1 112 ? 5.628 -8.727 -10.979 1.00 87.88 112 THR A CA 1
ATOM 881 C C . THR A 1 112 ? 4.406 -7.958 -10.482 1.00 87.88 112 THR A C 1
ATOM 883 O O . THR A 1 112 ? 3.787 -8.376 -9.506 1.00 87.88 112 THR A O 1
ATOM 886 N N . ARG A 1 113 ? 4.001 -6.881 -11.170 1.00 88.12 113 ARG A N 1
ATOM 887 C CA . ARG A 1 113 ? 2.800 -6.107 -10.812 1.00 88.12 113 ARG A CA 1
ATOM 888 C C . ARG A 1 113 ? 1.532 -6.951 -10.906 1.00 88.12 113 ARG A C 1
ATOM 890 O O . ARG A 1 113 ? 0.713 -6.888 -9.996 1.00 88.12 113 ARG A O 1
ATOM 897 N N . VAL A 1 114 ? 1.397 -7.777 -11.947 1.00 91.75 114 VAL A N 1
ATOM 898 C CA . VAL A 1 114 ? 0.262 -8.704 -12.083 1.00 91.75 114 VAL A CA 1
ATOM 899 C C . VAL A 1 114 ? 0.197 -9.641 -10.876 1.00 91.75 114 VAL A C 1
ATOM 901 O O . VAL A 1 114 ? -0.816 -9.654 -10.184 1.00 91.75 114 VAL A O 1
ATOM 904 N N . TYR A 1 115 ? 1.284 -10.333 -10.527 1.00 92.69 115 TYR A N 1
ATOM 905 C CA . TYR A 1 115 ? 1.281 -11.226 -9.362 1.00 92.69 115 TYR A CA 1
ATOM 906 C C . TYR A 1 115 ? 0.984 -10.500 -8.042 1.00 92.69 115 TYR A C 1
ATOM 908 O O . TYR A 1 115 ? 0.207 -10.998 -7.231 1.00 92.69 115 TYR A O 1
ATOM 916 N N . LEU A 1 116 ? 1.548 -9.308 -7.828 1.00 91.88 116 LEU A N 1
ATOM 917 C CA . LEU A 1 116 ? 1.276 -8.513 -6.625 1.00 91.88 116 LEU A CA 1
ATOM 918 C C . LEU A 1 116 ? -0.173 -8.010 -6.559 1.00 91.88 116 LEU A C 1
ATOM 920 O O . LEU A 1 116 ? -0.696 -7.828 -5.462 1.00 91.88 116 LEU A O 1
ATOM 924 N N . SER A 1 117 ? -0.820 -7.781 -7.706 1.00 93.25 117 SER A N 1
ATOM 925 C CA . SER A 1 117 ? -2.236 -7.40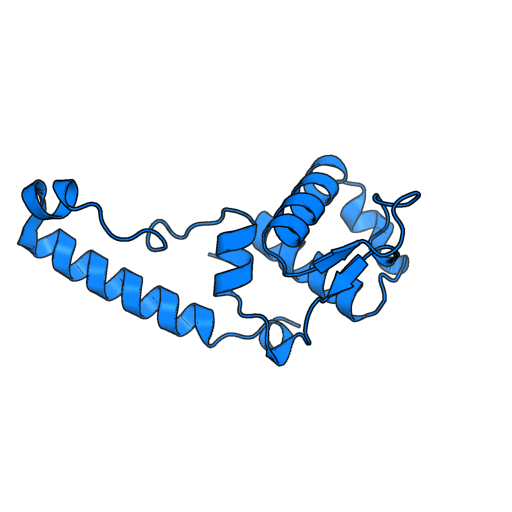0 -7.757 1.00 93.25 117 SER A CA 1
ATOM 926 C C . SER A 1 117 ? -3.178 -8.558 -7.413 1.00 93.25 117 SER A C 1
ATOM 928 O O . SER A 1 117 ? -4.287 -8.320 -6.928 1.00 93.25 117 SER A O 1
ATOM 930 N N . GLU A 1 118 ? -2.737 -9.804 -7.612 1.00 95.31 118 GLU A N 1
ATOM 931 C CA . GLU A 1 118 ? -3.514 -11.004 -7.283 1.00 95.31 118 GLU A CA 1
ATOM 932 C C . GLU A 1 118 ? -3.453 -11.354 -5.792 1.00 95.31 118 GLU A C 1
ATOM 934 O O . GLU A 1 118 ? -4.454 -11.806 -5.246 1.00 95.31 118 GLU A O 1
ATOM 939 N N . ILE A 1 119 ? -2.333 -11.080 -5.112 1.00 94.94 119 ILE A N 1
ATOM 940 C CA . ILE A 1 119 ? -2.205 -11.288 -3.660 1.00 94.94 119 ILE A CA 1
ATOM 941 C C . ILE A 1 119 ? -3.092 -10.277 -2.934 1.00 94.94 119 ILE A C 1
ATOM 943 O O . ILE A 1 119 ? -2.854 -9.067 -3.016 1.00 94.94 119 ILE A O 1
ATOM 947 N N . LYS A 1 120 ? -4.114 -10.751 -2.219 1.00 95.81 120 LYS A N 1
ATOM 948 C CA . LYS A 1 120 ? -5.028 -9.898 -1.455 1.00 95.81 120 LYS A CA 1
ATOM 949 C C . LYS A 1 120 ? -4.559 -9.764 -0.020 1.00 95.81 120 LYS A C 1
ATOM 951 O O . LYS A 1 120 ? -3.844 -10.608 0.506 1.00 95.81 120 LYS A O 1
ATOM 956 N N . LEU A 1 121 ? -5.014 -8.711 0.646 1.00 92.75 121 LEU A N 1
ATOM 957 C CA . LEU A 1 121 ? -4.664 -8.448 2.037 1.00 92.75 121 LEU A CA 1
ATOM 958 C C . LEU A 1 121 ? -5.062 -9.615 2.968 1.00 92.75 121 LEU A C 1
ATOM 960 O O . LEU A 1 121 ? -4.345 -9.903 3.91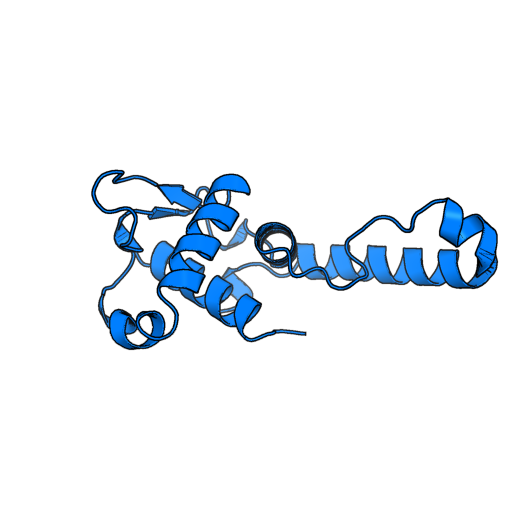4 1.00 92.75 121 LEU A O 1
ATOM 964 N N . ASN A 1 122 ? -6.148 -10.333 2.658 1.00 92.56 122 ASN A N 1
ATOM 965 C CA . ASN A 1 122 ? -6.553 -11.542 3.391 1.00 92.56 122 ASN A CA 1
ATOM 966 C C . ASN A 1 122 ? -5.568 -12.713 3.280 1.00 92.56 122 ASN A C 1
ATOM 968 O O . ASN A 1 122 ? -5.585 -13.572 4.148 1.00 92.56 122 ASN A O 1
ATOM 972 N N . ASP A 1 123 ? -4.738 -12.765 2.238 1.00 91.94 123 ASP A N 1
ATOM 973 C CA . ASP A 1 123 ? -3.730 -13.819 2.077 1.00 91.94 123 ASP A CA 1
ATOM 974 C C . ASP A 1 123 ? -2.480 -13.552 2.941 1.00 91.94 123 ASP A C 1
ATOM 976 O O . ASP A 1 123 ? -1.554 -14.361 2.968 1.00 91.94 123 ASP A O 1
ATOM 980 N N . LEU A 1 124 ? -2.420 -12.387 3.601 1.00 86.00 124 LEU A N 1
ATOM 981 C CA . LEU A 1 124 ? -1.269 -11.905 4.370 1.00 86.00 124 LEU A CA 1
ATOM 982 C C . LEU A 1 124 ? -1.441 -12.060 5.889 1.00 86.00 124 LEU A C 1
ATOM 984 O O . LEU A 1 124 ? -0.513 -11.712 6.624 1.00 86.00 124 LEU A O 1
ATOM 988 N N . PHE A 1 125 ? -2.596 -12.551 6.346 1.00 79.50 125 PHE A N 1
ATOM 989 C CA . PHE A 1 125 ? -2.949 -12.722 7.757 1.00 79.50 125 PHE A CA 1
ATOM 990 C C . PHE A 1 125 ? -3.322 -14.167 8.070 1.00 79.50 125 PHE A C 1
ATOM 992 O O . PHE A 1 125 ? -3.983 -14.802 7.219 1.00 79.50 125 PHE A O 1
#

pLDDT: mean 81.87, std 14.02, range [50.84, 96.88]

Radius of gyration: 16.74 Å; chains: 1; bounding box: 34×28×48 Å

Sequence (125 aa):
MLTPLTQTAIFILHDIANGGTPENIPMYKLFINTVSELLRKLEIACLIRCTDTENRELLSSYKLIRPCHQISLLELLEAIGEHLDCNHPTQEALYASYRNAANKLGVINHMTRVYLSEIKLNDLF

Organism: NCBI:txid329854